Protein AF-A0A8T4KF24-F1 (afdb_monomer_lite)

Structure (mmCIF, N/CA/C/O backbone):
data_AF-A0A8T4KF24-F1
#
_entry.id   AF-A0A8T4KF24-F1
#
loop_
_atom_site.group_PDB
_atom_site.id
_atom_site.type_symbol
_atom_site.label_atom_id
_atom_site.label_alt_id
_atom_site.label_comp_id
_atom_site.label_asym_id
_atom_site.label_entity_id
_atom_site.label_seq_id
_atom_site.pdbx_PDB_ins_code
_atom_site.Cartn_x
_atom_site.Cartn_y
_atom_site.Cartn_z
_atom_site.occupancy
_atom_site.B_iso_or_equiv
_atom_site.auth_seq_id
_atom_site.auth_comp_id
_atom_site.auth_asym_id
_atom_site.auth_atom_id
_atom_site.pdbx_PDB_model_num
ATOM 1 N N . MET A 1 1 ? 2.886 -6.036 -38.762 1.00 48.06 1 MET A N 1
ATOM 2 C CA . MET A 1 1 ? 3.552 -4.926 -38.047 1.00 48.06 1 MET A CA 1
ATOM 3 C C . MET A 1 1 ? 2.599 -4.141 -37.136 1.00 48.06 1 MET A C 1
ATOM 5 O O . MET A 1 1 ? 3.061 -3.683 -36.113 1.00 48.06 1 MET A O 1
ATOM 9 N N . GLN A 1 2 ? 1.283 -4.073 -37.404 1.00 49.59 2 GLN A N 1
ATOM 10 C CA . GLN A 1 2 ? 0.300 -3.384 -36.534 1.00 49.59 2 GLN A CA 1
ATOM 11 C C . GLN A 1 2 ? -0.072 -4.087 -35.208 1.00 49.59 2 GLN A C 1
ATOM 13 O O . GLN A 1 2 ? -0.572 -3.429 -34.306 1.00 49.59 2 GLN A O 1
ATOM 18 N N . ILE A 1 3 ? 0.140 -5.402 -35.068 1.00 50.56 3 ILE A N 1
ATOM 19 C CA . ILE A 1 3 ? -0.273 -6.156 -33.861 1.00 50.56 3 ILE A CA 1
ATOM 20 C C . ILE A 1 3 ? 0.623 -5.822 -32.654 1.00 50.56 3 ILE A C 1
ATOM 22 O O . ILE A 1 3 ? 0.119 -5.645 -31.552 1.00 50.56 3 ILE A O 1
ATOM 26 N N . PHE A 1 4 ? 1.929 -5.644 -32.884 1.00 52.31 4 PHE A N 1
ATOM 27 C CA . PHE A 1 4 ? 2.910 -5.317 -31.838 1.00 52.31 4 PHE A CA 1
ATOM 28 C C . PHE A 1 4 ? 2.695 -3.917 -31.234 1.00 52.31 4 PHE A C 1
ATOM 30 O O . PHE A 1 4 ? 2.861 -3.730 -30.033 1.00 52.31 4 PHE A O 1
ATOM 37 N N . ASP A 1 5 ? 2.264 -2.944 -32.045 1.00 61.03 5 ASP A N 1
ATOM 38 C CA . ASP A 1 5 ? 1.922 -1.600 -31.554 1.00 61.03 5 ASP A CA 1
ATOM 39 C C . ASP A 1 5 ? 0.641 -1.601 -30.711 1.00 61.03 5 ASP A C 1
ATOM 41 O O . ASP A 1 5 ? 0.496 -0.796 -29.792 1.00 61.03 5 ASP A O 1
ATOM 45 N N . LEU A 1 6 ? -0.302 -2.501 -31.002 1.00 61.22 6 LEU A N 1
ATOM 46 C CA . LEU A 1 6 ? -1.559 -2.597 -30.262 1.00 61.22 6 LEU A CA 1
ATOM 47 C C . LEU A 1 6 ? -1.348 -3.244 -28.888 1.00 61.22 6 LEU A C 1
ATOM 49 O O . LEU A 1 6 ? -1.909 -2.775 -27.902 1.00 61.22 6 LEU A O 1
ATOM 53 N N . GLU A 1 7 ? -0.494 -4.266 -28.823 1.00 63.69 7 GLU A N 1
ATOM 54 C CA . GLU A 1 7 ? -0.103 -4.945 -27.586 1.00 63.69 7 GLU A CA 1
ATOM 55 C C . GLU A 1 7 ? 0.684 -4.007 -26.655 1.00 63.69 7 GLU A C 1
ATOM 57 O O . GLU A 1 7 ? 0.288 -3.814 -25.506 1.00 63.69 7 GLU A O 1
ATOM 62 N N . ASN A 1 8 ? 1.695 -3.298 -27.167 1.00 66.00 8 ASN A N 1
ATOM 63 C CA . ASN A 1 8 ? 2.454 -2.322 -26.374 1.00 66.00 8 ASN A CA 1
ATOM 64 C C . ASN A 1 8 ? 1.593 -1.156 -25.861 1.00 66.00 8 ASN A C 1
ATOM 66 O O . ASN A 1 8 ? 1.731 -0.738 -24.706 1.00 66.00 8 ASN A O 1
ATOM 70 N N . ASN A 1 9 ? 0.685 -0.635 -26.694 1.00 70.94 9 ASN A N 1
ATOM 71 C CA . ASN A 1 9 ? -0.235 0.426 -26.278 1.00 70.94 9 ASN A CA 1
ATOM 72 C C . ASN A 1 9 ? -1.238 -0.072 -25.231 1.00 70.94 9 ASN A C 1
ATOM 74 O O . ASN A 1 9 ? -1.528 0.642 -24.272 1.00 70.94 9 ASN A O 1
ATOM 78 N N . PHE A 1 10 ? -1.737 -1.301 -25.368 1.00 69.12 10 PHE A N 1
ATOM 79 C CA . PHE A 1 10 ? -2.628 -1.921 -24.390 1.00 69.12 10 PHE A CA 1
ATOM 80 C C . PHE A 1 10 ? -1.947 -2.094 -23.026 1.00 69.12 10 PHE A C 1
ATOM 82 O O . PHE A 1 10 ? -2.530 -1.735 -22.002 1.00 69.12 10 PHE A O 1
ATOM 89 N N . ILE A 1 11 ? -0.688 -2.541 -23.013 1.00 65.81 11 ILE A N 1
ATOM 90 C CA . ILE A 1 11 ? 0.129 -2.673 -21.798 1.00 65.81 11 ILE A CA 1
ATOM 91 C C . ILE A 1 11 ? 0.306 -1.318 -21.103 1.00 65.81 11 ILE A C 1
ATOM 93 O O . ILE A 1 11 ? 0.099 -1.212 -19.891 1.00 65.81 11 ILE A O 1
ATOM 97 N N . HIS A 1 12 ? 0.621 -0.263 -21.858 1.00 69.00 12 HIS A N 1
ATOM 98 C CA . HIS A 1 12 ? 0.765 1.086 -21.308 1.00 69.00 12 HIS A CA 1
ATOM 99 C C . HIS A 1 12 ? -0.551 1.623 -20.734 1.00 69.00 12 HIS A C 1
ATOM 101 O O . HIS A 1 12 ? -0.554 2.188 -19.640 1.00 69.00 12 HIS A O 1
ATOM 107 N N . ILE A 1 13 ? -1.667 1.414 -21.438 1.00 72.25 13 ILE A N 1
ATOM 108 C CA . ILE A 1 13 ? -2.999 1.850 -21.001 1.00 72.25 13 ILE A CA 1
ATOM 109 C C . ILE A 1 13 ? -3.415 1.122 -19.721 1.00 72.25 13 ILE A C 1
ATOM 111 O O . ILE A 1 13 ? -3.858 1.771 -18.775 1.00 72.25 13 ILE A O 1
ATOM 115 N N . ILE A 1 14 ? -3.240 -0.200 -19.657 1.00 68.69 14 ILE A N 1
ATOM 116 C CA . ILE A 1 14 ? -3.569 -0.985 -18.462 1.00 68.69 14 ILE A CA 1
ATOM 117 C C . ILE A 1 14 ? -2.686 -0.575 -17.291 1.00 68.69 14 ILE A C 1
ATOM 119 O O . ILE A 1 14 ? -3.197 -0.319 -16.204 1.00 68.69 14 ILE A O 1
ATOM 123 N N . THR A 1 15 ? -1.379 -0.448 -17.508 1.00 69.38 15 THR A N 1
ATOM 124 C CA . THR A 1 15 ? -0.451 -0.027 -16.454 1.00 69.38 15 THR A CA 1
ATOM 125 C C . THR A 1 15 ? -0.811 1.367 -15.930 1.00 69.38 15 THR A C 1
ATOM 127 O O . THR A 1 15 ? -0.804 1.588 -14.722 1.00 69.38 15 THR A O 1
ATOM 130 N N . ALA A 1 16 ? -1.190 2.299 -16.811 1.00 71.25 16 ALA A N 1
ATOM 131 C CA . ALA A 1 16 ? -1.647 3.632 -16.424 1.00 71.25 16 ALA A CA 1
ATOM 132 C C . ALA A 1 16 ? -2.974 3.598 -15.645 1.00 71.25 16 ALA A C 1
ATOM 134 O O . ALA A 1 16 ? -3.085 4.241 -14.605 1.00 71.25 16 ALA A O 1
ATOM 135 N N . LEU A 1 17 ? -3.957 2.815 -16.098 1.00 72.25 17 LEU A N 1
ATOM 136 C CA . LEU A 1 17 ? -5.225 2.606 -15.387 1.00 72.25 17 LEU A CA 1
ATOM 137 C C . LEU A 1 17 ? -5.004 2.059 -13.975 1.00 72.25 17 LEU A C 1
ATOM 139 O O . LEU A 1 17 ? -5.635 2.514 -13.024 1.00 72.25 17 LEU A O 1
ATOM 143 N N . PHE A 1 18 ? -4.081 1.113 -13.830 1.00 70.69 18 PHE A N 1
ATOM 144 C CA . PHE A 1 18 ? -3.754 0.512 -12.544 1.00 70.69 18 PHE A CA 1
ATOM 145 C C . PHE A 1 18 ? -3.002 1.445 -11.606 1.00 70.69 18 PHE A C 1
ATOM 147 O O . PHE A 1 18 ? -3.256 1.418 -10.404 1.00 70.69 18 PHE A O 1
ATOM 154 N N . LEU A 1 19 ? -2.115 2.285 -12.142 1.00 70.38 19 LEU A N 1
ATOM 155 C CA . LEU A 1 19 ? -1.456 3.331 -11.363 1.00 70.38 19 LEU A CA 1
ATOM 156 C C . LEU A 1 19 ? -2.469 4.332 -10.793 1.00 70.38 19 LEU A C 1
ATOM 158 O O . LEU A 1 19 ? -2.281 4.814 -9.686 1.00 70.38 19 LEU A O 1
ATOM 162 N N . LEU A 1 20 ? -3.567 4.593 -11.506 1.00 76.12 20 LEU A N 1
ATOM 163 C CA . LEU A 1 20 ? -4.609 5.525 -11.066 1.00 76.12 20 LEU A CA 1
ATOM 164 C C . LEU A 1 20 ? -5.630 4.907 -10.102 1.00 76.12 20 LEU A C 1
ATOM 166 O O . LEU A 1 20 ? -6.367 5.634 -9.433 1.00 76.12 20 LEU A O 1
ATOM 170 N N . LEU A 1 21 ? -5.696 3.577 -10.017 1.00 80.69 21 LEU A N 1
ATOM 171 C CA . LEU A 1 21 ? -6.727 2.879 -9.253 1.00 80.69 21 LEU A CA 1
ATOM 172 C C . LEU A 1 21 ? -6.706 3.225 -7.749 1.00 80.69 21 LEU A C 1
ATOM 174 O O . LEU A 1 21 ? -7.782 3.479 -7.200 1.00 80.69 21 LEU A O 1
ATOM 178 N N . PRO A 1 22 ? -5.539 3.336 -7.078 1.00 80.94 22 PRO A N 1
ATOM 179 C CA . PRO A 1 22 ? -5.485 3.784 -5.690 1.00 80.94 22 PRO A CA 1
ATOM 180 C C . PRO A 1 22 ? -6.053 5.196 -5.475 1.00 80.94 22 PRO A C 1
ATOM 182 O O . PRO A 1 22 ? -6.814 5.392 -4.530 1.00 80.94 22 PRO A O 1
ATOM 185 N N . ILE A 1 23 ? -5.786 6.159 -6.371 1.00 81.94 23 ILE A N 1
ATOM 186 C CA . ILE A 1 23 ? -6.344 7.526 -6.278 1.00 81.94 23 ILE A CA 1
ATOM 187 C C . ILE A 1 23 ? -7.867 7.511 -6.412 1.00 81.94 23 ILE A C 1
ATOM 189 O O . ILE A 1 23 ? -8.575 8.186 -5.656 1.00 81.94 23 ILE A O 1
ATOM 193 N N . VAL A 1 24 ? -8.383 6.755 -7.385 1.00 84.62 24 VAL A N 1
ATOM 194 C CA . VAL A 1 24 ? -9.831 6.632 -7.597 1.00 84.62 24 VAL A CA 1
ATOM 195 C C . VAL A 1 24 ? -10.485 6.092 -6.327 1.00 84.62 24 VAL A C 1
ATOM 197 O O . VAL A 1 24 ? -11.464 6.663 -5.847 1.00 84.62 24 VAL A O 1
ATOM 200 N N . MET A 1 25 ? -9.896 5.061 -5.721 1.00 82.62 25 MET A N 1
ATOM 201 C CA . MET A 1 25 ? -10.395 4.496 -4.470 1.00 82.62 25 MET A CA 1
ATOM 202 C C . MET A 1 25 ? -10.279 5.460 -3.287 1.00 82.62 25 MET A C 1
ATOM 204 O O . MET A 1 25 ? -11.228 5.570 -2.516 1.00 82.62 25 MET A O 1
ATOM 208 N N . ALA A 1 26 ? -9.176 6.204 -3.166 1.00 85.00 26 ALA A N 1
ATOM 209 C CA . ALA A 1 26 ? -9.021 7.244 -2.148 1.00 85.00 26 ALA A CA 1
ATOM 210 C C . ALA A 1 26 ? -10.159 8.274 -2.226 1.00 85.00 26 ALA A C 1
ATOM 212 O O . ALA A 1 26 ? -10.777 8.619 -1.217 1.00 85.00 26 ALA A O 1
ATOM 213 N N . THR A 1 27 ? -10.468 8.713 -3.448 1.00 84.44 27 THR A N 1
ATOM 214 C CA . THR A 1 27 ? -11.532 9.684 -3.721 1.00 84.44 27 THR A CA 1
ATOM 215 C C . THR A 1 27 ? -12.900 9.117 -3.355 1.00 84.44 27 THR A C 1
ATOM 217 O O . THR A 1 27 ? -13.692 9.806 -2.716 1.00 84.44 27 THR A O 1
ATOM 220 N N . LEU A 1 28 ? -13.173 7.856 -3.706 1.00 85.44 28 LEU A N 1
ATOM 221 C CA . LEU A 1 28 ? -14.431 7.186 -3.367 1.00 85.44 28 LEU A CA 1
ATOM 222 C C . LEU A 1 28 ? -14.612 7.022 -1.853 1.00 85.44 28 LEU A C 1
ATOM 224 O O . LEU A 1 28 ? -15.695 7.301 -1.345 1.00 85.44 28 LEU A O 1
ATOM 228 N N . ILE A 1 29 ? -13.563 6.624 -1.126 1.00 82.81 29 ILE A N 1
ATOM 229 C CA . ILE A 1 29 ? -13.599 6.477 0.338 1.00 82.81 29 ILE A CA 1
ATOM 230 C C . ILE A 1 29 ? -13.917 7.815 1.000 1.00 82.81 29 ILE A C 1
ATOM 232 O O . ILE A 1 29 ? -14.811 7.886 1.844 1.00 82.81 29 ILE A O 1
ATOM 236 N N . TYR A 1 30 ? -13.215 8.873 0.589 1.00 82.62 30 TYR A N 1
ATOM 237 C CA . TYR A 1 30 ? -13.424 10.209 1.134 1.00 82.62 30 TYR A CA 1
ATOM 238 C C . TYR A 1 30 ? -14.816 10.763 0.801 1.00 82.62 30 TYR A C 1
ATOM 240 O O . TYR A 1 30 ? -15.477 11.324 1.672 1.00 82.62 30 TYR A O 1
ATOM 248 N N . ALA A 1 31 ? -15.281 10.580 -0.439 1.00 83.50 31 ALA A N 1
ATOM 249 C CA . ALA A 1 31 ? -16.600 11.035 -0.871 1.00 83.50 31 ALA A CA 1
ATOM 250 C C . ALA A 1 31 ? -17.741 10.296 -0.156 1.00 83.50 31 ALA A C 1
ATOM 252 O O . ALA A 1 31 ? -18.777 10.902 0.115 1.00 83.50 31 ALA A O 1
ATOM 253 N N . TRP A 1 32 ? -17.562 9.006 0.149 1.00 84.19 32 TRP A N 1
ATOM 254 C CA . TRP A 1 32 ? -18.570 8.213 0.850 1.00 84.19 32 TRP A CA 1
ATOM 255 C C . TRP A 1 32 ? -18.651 8.558 2.336 1.00 84.19 32 TRP A C 1
ATOM 257 O O . TRP A 1 32 ? -19.742 8.725 2.878 1.00 84.19 32 TRP A O 1
ATOM 267 N N . ASN A 1 33 ? -17.500 8.659 3.004 1.00 80.75 33 ASN A N 1
ATOM 268 C CA . ASN A 1 33 ? -17.446 9.060 4.399 1.00 80.75 33 ASN A CA 1
ATOM 269 C C . ASN A 1 33 ? -16.148 9.837 4.698 1.00 80.75 33 ASN A C 1
ATOM 271 O O . ASN A 1 33 ? -15.082 9.226 4.826 1.00 80.75 33 ASN A O 1
ATOM 275 N N . PRO A 1 34 ? -16.227 11.166 4.887 1.00 83.06 34 PRO A N 1
ATOM 276 C CA . PRO A 1 34 ? -15.069 11.998 5.207 1.00 83.06 34 PRO A CA 1
ATOM 277 C C . PRO A 1 34 ? -14.346 11.597 6.501 1.00 83.06 34 PRO A C 1
ATOM 279 O O . PRO A 1 34 ? -13.143 11.830 6.618 1.00 83.06 34 PRO A O 1
ATOM 282 N N . ASP A 1 35 ? -15.022 10.934 7.446 1.00 81.31 35 ASP A N 1
ATOM 283 C CA . ASP A 1 35 ? -14.405 10.448 8.690 1.00 81.31 35 ASP A CA 1
ATOM 284 C C . ASP A 1 35 ? -13.372 9.336 8.435 1.00 81.31 35 ASP A C 1
ATOM 286 O O . ASP A 1 35 ? -12.585 8.979 9.319 1.00 81.31 35 ASP A O 1
ATOM 290 N N . ASN A 1 36 ? -13.350 8.778 7.223 1.00 83.81 36 ASN A N 1
ATOM 291 C CA . ASN A 1 36 ? -12.416 7.754 6.762 1.00 83.81 36 ASN A CA 1
ATOM 292 C C . ASN A 1 36 ? -11.224 8.330 5.983 1.00 83.81 36 ASN A C 1
ATOM 294 O O . ASN A 1 36 ? -10.565 7.613 5.232 1.00 83.81 36 ASN A O 1
ATOM 298 N N . ILE A 1 37 ? -10.909 9.612 6.193 1.00 85.12 37 ILE A N 1
ATOM 299 C CA . ILE A 1 37 ? -9.806 10.304 5.516 1.00 85.12 37 ILE A CA 1
ATOM 300 C C . ILE A 1 37 ? -8.447 9.599 5.672 1.00 85.12 37 ILE A C 1
ATOM 302 O O . ILE A 1 37 ? -7.665 9.599 4.728 1.00 85.12 37 ILE A O 1
ATOM 306 N N . ALA A 1 38 ? -8.177 8.950 6.811 1.00 86.12 38 ALA A N 1
ATOM 307 C CA . ALA A 1 38 ? -6.950 8.170 7.015 1.00 86.12 38 ALA A CA 1
ATOM 308 C C . ALA A 1 38 ? -6.814 7.036 5.979 1.00 86.12 38 ALA A C 1
ATOM 310 O O . ALA A 1 38 ? -5.807 6.942 5.283 1.00 86.12 38 ALA A O 1
ATOM 311 N N . PHE A 1 39 ? -7.891 6.281 5.743 1.00 85.00 39 PHE A N 1
ATOM 312 C CA . PHE A 1 39 ? -7.922 5.212 4.741 1.00 85.00 39 PHE A CA 1
ATOM 313 C C . PHE A 1 39 ? -7.759 5.751 3.311 1.00 85.00 39 PHE A C 1
ATOM 315 O O . PHE A 1 39 ? -7.096 5.129 2.480 1.00 85.00 39 PHE A O 1
ATOM 322 N N . ALA A 1 40 ? -8.297 6.940 3.023 1.00 86.38 40 ALA A N 1
ATOM 323 C CA . ALA A 1 40 ? -8.054 7.615 1.749 1.00 86.38 40 ALA A CA 1
ATOM 324 C C . ALA A 1 40 ? -6.573 8.013 1.585 1.00 86.38 40 ALA A C 1
ATOM 326 O O . ALA A 1 40 ? -5.988 7.779 0.526 1.00 86.38 40 ALA A O 1
ATOM 327 N N . PHE A 1 41 ? -5.936 8.544 2.635 1.00 87.81 41 PHE A N 1
ATOM 328 C CA . PHE A 1 41 ? -4.497 8.831 2.632 1.00 87.81 41 PHE A CA 1
ATOM 329 C C . PHE A 1 41 ? -3.654 7.569 2.452 1.00 87.81 41 PHE A C 1
ATOM 331 O O . PHE A 1 41 ? -2.683 7.599 1.697 1.00 87.81 41 PHE A O 1
ATOM 338 N N . PHE A 1 42 ? -4.039 6.451 3.069 1.00 89.25 42 PHE A N 1
ATOM 339 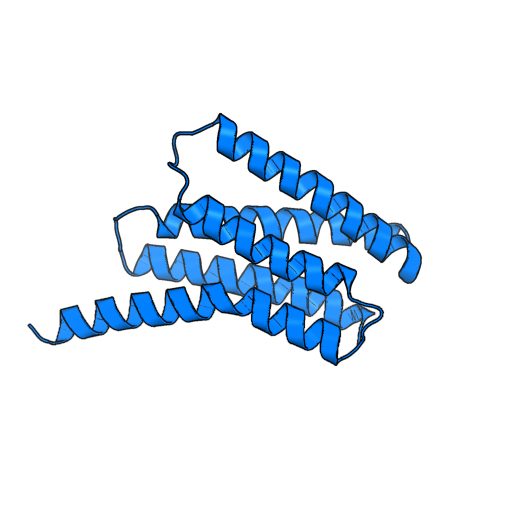C CA . PHE A 1 42 ? -3.369 5.174 2.848 1.00 89.25 42 PHE A CA 1
ATOM 340 C C . PHE A 1 42 ? -3.364 4.780 1.368 1.00 89.25 42 PHE A C 1
ATOM 342 O O . PHE A 1 42 ? -2.313 4.438 0.831 1.00 89.25 42 PHE A O 1
ATOM 349 N N . MET A 1 43 ? -4.501 4.899 0.676 1.00 88.50 43 MET A N 1
ATOM 350 C CA . MET A 1 43 ? -4.578 4.603 -0.759 1.00 88.50 43 MET A CA 1
ATOM 351 C C . MET A 1 43 ? -3.673 5.512 -1.600 1.00 88.50 43 MET A C 1
ATOM 353 O O . MET A 1 43 ? -3.045 5.045 -2.547 1.00 88.50 43 MET A O 1
ATOM 357 N N . ILE A 1 44 ? -3.536 6.785 -1.228 1.00 88.56 44 ILE A N 1
ATOM 358 C CA . ILE A 1 44 ? -2.576 7.697 -1.866 1.00 88.56 44 ILE A CA 1
ATOM 359 C C . ILE A 1 44 ? -1.136 7.222 -1.613 1.00 88.56 44 ILE A C 1
ATOM 361 O O . ILE A 1 44 ? -0.317 7.173 -2.530 1.00 88.56 44 ILE A O 1
ATOM 365 N N . PHE A 1 45 ? -0.810 6.812 -0.386 1.00 91.25 45 PHE A N 1
ATOM 366 C CA . PHE A 1 45 ? 0.511 6.273 -0.064 1.00 91.25 45 PHE A CA 1
ATOM 367 C C . PHE A 1 45 ? 0.839 4.993 -0.844 1.00 91.25 45 PHE A C 1
ATOM 369 O O . PHE A 1 45 ? 1.987 4.811 -1.256 1.00 91.25 45 PHE A O 1
ATOM 376 N N . LEU A 1 46 ? -0.148 4.139 -1.115 1.00 91.19 46 LEU A N 1
ATOM 377 C CA . LEU A 1 46 ? 0.038 2.961 -1.962 1.00 91.19 46 LEU A CA 1
ATOM 378 C C . LEU A 1 46 ? 0.470 3.319 -3.390 1.00 91.19 46 LEU A C 1
ATOM 380 O O . LEU A 1 46 ? 1.298 2.616 -3.966 1.00 91.19 46 LEU A O 1
ATOM 384 N N . GLU A 1 47 ? -0.033 4.416 -3.955 1.00 87.69 47 GLU A N 1
ATOM 385 C CA . GLU A 1 47 ? 0.417 4.888 -5.267 1.00 87.69 47 GLU A CA 1
ATOM 386 C C . GLU A 1 47 ? 1.902 5.268 -5.239 1.00 87.69 47 GLU A C 1
ATOM 388 O O . GLU A 1 47 ? 2.674 4.853 -6.108 1.00 87.69 47 GLU A O 1
ATOM 393 N N . PHE A 1 48 ? 2.337 5.976 -4.190 1.00 88.12 48 PHE A N 1
ATOM 394 C CA . PHE A 1 48 ? 3.753 6.275 -3.995 1.00 88.12 48 PHE A CA 1
ATOM 395 C C . PHE A 1 48 ? 4.597 5.002 -3.893 1.00 88.12 48 PHE A C 1
ATOM 397 O O . PHE A 1 48 ? 5.690 4.971 -4.457 1.00 88.12 48 PHE A O 1
ATOM 404 N N . ALA A 1 49 ? 4.104 3.938 -3.252 1.00 89.38 49 ALA A N 1
ATOM 405 C CA . ALA A 1 49 ? 4.807 2.657 -3.210 1.00 89.38 49 ALA A CA 1
ATOM 406 C C . ALA A 1 49 ? 5.032 2.088 -4.623 1.00 89.38 49 ALA A C 1
ATOM 408 O O . ALA A 1 49 ? 6.159 1.711 -4.957 1.00 89.38 49 ALA A O 1
ATOM 409 N N . VAL A 1 50 ? 4.010 2.101 -5.488 1.00 89.38 50 VAL A N 1
ATOM 410 C CA . VAL A 1 50 ? 4.149 1.646 -6.884 1.00 89.38 50 VAL A CA 1
ATOM 411 C C . VAL A 1 50 ? 5.130 2.528 -7.658 1.00 89.38 50 VAL A C 1
ATOM 413 O O . VAL A 1 50 ? 6.020 2.014 -8.339 1.00 89.38 50 VAL A O 1
ATOM 416 N N . ILE A 1 51 ? 5.003 3.854 -7.543 1.00 88.31 51 ILE A N 1
ATOM 417 C CA . ILE A 1 51 ? 5.871 4.818 -8.233 1.00 88.31 51 ILE A CA 1
ATOM 418 C C . ILE A 1 51 ? 7.330 4.621 -7.809 1.00 88.31 51 ILE A C 1
ATOM 420 O O . ILE A 1 51 ? 8.209 4.505 -8.665 1.00 88.31 51 ILE A O 1
ATOM 424 N N . ILE A 1 52 ? 7.598 4.536 -6.505 1.00 89.00 52 ILE A N 1
ATOM 425 C CA . ILE A 1 52 ? 8.950 4.309 -5.987 1.00 89.00 52 ILE A CA 1
ATOM 426 C C . ILE A 1 52 ? 9.485 2.976 -6.513 1.00 89.00 52 ILE A C 1
ATOM 428 O O . ILE A 1 52 ? 10.611 2.943 -7.007 1.00 89.00 52 ILE A O 1
ATOM 432 N N . GLY A 1 53 ? 8.684 1.905 -6.496 1.00 87.56 53 GLY A N 1
ATOM 433 C CA . GLY A 1 53 ? 9.061 0.618 -7.085 1.00 87.56 53 GLY A CA 1
ATOM 434 C C . GLY A 1 53 ? 9.443 0.743 -8.561 1.00 87.56 53 GLY A C 1
ATOM 435 O O . GLY A 1 53 ? 10.507 0.278 -8.959 1.00 87.56 53 GLY A O 1
ATOM 436 N N . LYS A 1 54 ? 8.646 1.463 -9.358 1.00 86.12 54 LYS A N 1
ATOM 437 C CA . LYS A 1 54 ? 8.890 1.675 -10.795 1.00 86.12 54 LYS A CA 1
ATOM 438 C C . LYS A 1 54 ? 10.231 2.348 -11.085 1.00 86.12 54 LYS A C 1
ATOM 440 O O . LYS A 1 54 ? 10.867 2.046 -12.095 1.00 86.12 54 LYS A O 1
ATOM 445 N N . PHE A 1 55 ? 10.673 3.257 -10.222 1.00 85.19 55 PHE A N 1
ATOM 446 C CA . PHE A 1 55 ? 11.938 3.977 -10.402 1.00 85.19 55 PHE A CA 1
ATOM 447 C C . PHE A 1 55 ? 13.115 3.365 -9.632 1.00 85.19 55 PHE A C 1
ATOM 449 O O . PHE A 1 55 ? 14.254 3.811 -9.794 1.00 85.19 55 PHE A O 1
ATOM 456 N N . THR A 1 56 ? 12.874 2.334 -8.823 1.00 86.75 56 THR A N 1
ATOM 457 C CA . THR A 1 56 ? 13.909 1.691 -8.014 1.00 86.75 56 THR A CA 1
ATOM 458 C C . THR A 1 56 ? 14.537 0.523 -8.758 1.00 86.75 56 THR A C 1
ATOM 460 O O . THR A 1 56 ? 13.859 -0.327 -9.327 1.00 86.75 56 THR A O 1
ATOM 463 N N . ARG A 1 57 ? 15.869 0.443 -8.723 1.00 82.44 57 ARG A N 1
ATOM 464 C CA . ARG A 1 57 ? 16.586 -0.733 -9.225 1.00 82.44 57 ARG A CA 1
ATOM 465 C C . ARG A 1 57 ? 16.495 -1.880 -8.222 1.00 82.44 57 ARG A C 1
ATOM 467 O O . ARG A 1 57 ? 16.673 -1.674 -7.022 1.00 82.44 57 ARG A O 1
ATOM 474 N N . ILE A 1 58 ? 16.293 -3.097 -8.725 1.00 80.62 58 ILE A N 1
ATOM 475 C CA . ILE A 1 58 ? 16.143 -4.321 -7.916 1.00 80.62 58 ILE A CA 1
ATOM 476 C C . ILE A 1 58 ? 17.335 -4.574 -6.976 1.00 80.62 58 ILE A C 1
ATOM 478 O O . ILE A 1 58 ? 17.158 -5.143 -5.905 1.00 80.62 58 ILE A O 1
ATOM 482 N N . ASP A 1 59 ? 18.535 -4.115 -7.310 1.00 85.81 59 ASP A N 1
ATOM 483 C CA . ASP A 1 59 ? 19.746 -4.309 -6.509 1.00 85.81 59 ASP A CA 1
ATOM 484 C C . ASP A 1 59 ? 19.933 -3.280 -5.374 1.00 85.81 59 ASP A C 1
ATOM 486 O O . ASP A 1 59 ? 20.786 -3.473 -4.501 1.00 85.81 59 ASP A O 1
ATOM 490 N N . ASN A 1 60 ? 19.128 -2.212 -5.321 1.00 88.56 60 ASN A N 1
ATOM 491 C CA . ASN A 1 60 ? 19.291 -1.144 -4.335 1.00 88.56 60 ASN A CA 1
ATOM 492 C C . ASN A 1 60 ? 18.701 -1.502 -2.956 1.00 88.56 60 ASN A C 1
ATOM 494 O O . ASN A 1 60 ? 17.617 -1.060 -2.572 1.00 88.56 60 ASN A O 1
ATOM 498 N N . LYS A 1 61 ? 19.466 -2.274 -2.174 1.00 91.38 61 LYS A N 1
ATOM 499 C CA . LYS A 1 61 ? 19.100 -2.738 -0.820 1.00 91.38 61 LYS A CA 1
ATOM 500 C C . LYS A 1 61 ? 18.654 -1.621 0.127 1.00 91.38 61 LYS A C 1
ATOM 502 O O . LYS A 1 61 ? 17.748 -1.839 0.924 1.00 91.38 61 LYS A O 1
ATOM 507 N N . HIS A 1 62 ? 19.269 -0.440 0.050 1.00 91.19 62 HIS A N 1
ATOM 508 C CA . HIS A 1 62 ? 18.937 0.668 0.946 1.00 91.19 62 HIS A CA 1
ATOM 509 C C . HIS A 1 62 ? 17.523 1.195 0.706 1.00 91.19 62 HIS A C 1
ATOM 511 O O . HIS A 1 62 ? 16.793 1.426 1.667 1.00 91.19 62 HIS A O 1
ATOM 517 N N . VAL A 1 63 ? 17.117 1.329 -0.560 1.00 91.88 63 VAL A N 1
ATOM 518 C CA . VAL A 1 63 ? 15.761 1.779 -0.903 1.00 91.88 63 VAL A CA 1
ATOM 519 C C . VAL A 1 63 ? 14.730 0.726 -0.510 1.00 91.88 63 VAL A C 1
ATOM 521 O O . VAL A 1 63 ? 13.726 1.080 0.096 1.00 91.88 63 VAL A O 1
ATOM 524 N N . HIS A 1 64 ? 15.007 -0.563 -0.736 1.00 91.6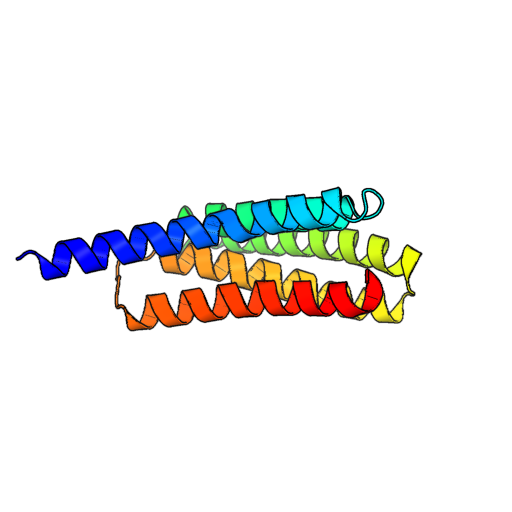9 64 HIS A N 1
ATOM 525 C CA . HIS A 1 64 ? 14.109 -1.647 -0.307 1.00 91.69 64 HIS A CA 1
ATOM 526 C C . HIS A 1 64 ? 13.846 -1.629 1.200 1.00 91.69 64 HIS A C 1
ATOM 528 O O . HIS A 1 64 ? 12.700 -1.740 1.629 1.00 91.69 64 HIS A O 1
ATOM 534 N N . ILE A 1 65 ? 14.899 -1.452 2.003 1.00 94.06 65 ILE A N 1
ATOM 535 C CA . ILE A 1 65 ? 14.777 -1.362 3.463 1.00 94.06 65 ILE A CA 1
ATOM 536 C C . ILE A 1 65 ? 13.988 -0.112 3.856 1.00 94.06 65 ILE A C 1
ATOM 538 O O . ILE A 1 65 ? 13.081 -0.203 4.681 1.00 94.06 65 ILE A O 1
ATOM 542 N N . LEU A 1 66 ? 14.305 1.040 3.258 1.00 94.50 66 LEU A N 1
ATOM 543 C CA . LEU A 1 66 ? 13.608 2.292 3.540 1.00 94.50 66 LEU A CA 1
ATOM 544 C C . LEU A 1 66 ? 12.109 2.164 3.243 1.00 94.50 66 LEU A C 1
ATOM 546 O O . LEU A 1 66 ? 11.292 2.478 4.099 1.00 94.50 66 LEU A O 1
ATOM 550 N N . VAL A 1 67 ? 11.747 1.641 2.070 1.00 93.94 67 VAL A N 1
ATOM 551 C CA . VAL A 1 67 ? 10.351 1.461 1.658 1.00 93.94 67 VAL A CA 1
ATOM 552 C C . VAL A 1 67 ? 9.625 0.472 2.566 1.00 93.94 67 VAL A C 1
ATOM 554 O O . VAL A 1 67 ? 8.481 0.722 2.941 1.00 93.94 67 VAL A O 1
ATOM 557 N N . ALA A 1 68 ? 10.271 -0.626 2.963 1.00 93.56 68 ALA A N 1
ATOM 558 C CA .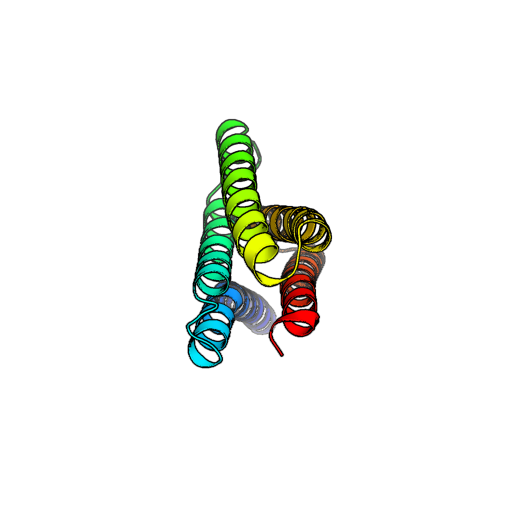 ALA A 1 68 ? 9.682 -1.577 3.901 1.00 93.56 68 ALA A CA 1
ATOM 559 C C . ALA A 1 68 ? 9.416 -0.940 5.277 1.00 93.56 68 ALA A C 1
ATOM 561 O O . ALA A 1 68 ? 8.352 -1.167 5.856 1.00 93.56 68 ALA A O 1
ATOM 562 N N . LEU A 1 69 ? 10.347 -0.117 5.774 1.00 96.81 69 LEU A N 1
ATOM 563 C CA . LEU A 1 69 ? 10.185 0.629 7.025 1.00 96.81 69 LEU A CA 1
ATOM 564 C C . LEU A 1 69 ? 9.084 1.687 6.918 1.00 96.81 69 LEU A C 1
ATOM 566 O O . LEU A 1 69 ? 8.245 1.777 7.810 1.00 96.81 69 LEU A O 1
ATOM 570 N N . THR A 1 70 ? 9.047 2.459 5.830 1.00 94.94 70 THR A N 1
ATOM 571 C CA . THR A 1 70 ? 7.978 3.433 5.575 1.00 94.94 70 THR A CA 1
ATOM 572 C C . THR A 1 70 ? 6.614 2.748 5.575 1.00 94.94 70 THR A C 1
ATOM 574 O O . THR A 1 70 ? 5.717 3.190 6.290 1.00 94.94 70 THR A O 1
ATOM 577 N N . GLY A 1 71 ? 6.486 1.623 4.866 1.00 95.44 71 GLY A N 1
ATOM 578 C CA . GLY A 1 71 ? 5.272 0.810 4.871 1.00 95.44 71 GLY A CA 1
ATOM 579 C C . GLY A 1 71 ? 4.886 0.318 6.256 1.00 95.44 71 GLY A C 1
ATOM 580 O O . GLY A 1 71 ? 3.720 0.410 6.630 1.00 95.44 71 GLY A O 1
ATOM 581 N N . PHE A 1 72 ? 5.867 -0.129 7.044 1.00 97.50 72 PHE A N 1
ATOM 582 C CA . PHE A 1 72 ? 5.637 -0.582 8.412 1.00 97.50 72 PHE A CA 1
ATOM 583 C C . PHE A 1 72 ? 5.040 0.530 9.277 1.00 97.50 72 PHE A C 1
ATOM 585 O O . PHE A 1 72 ? 4.011 0.320 9.917 1.00 97.50 72 PHE A O 1
ATOM 592 N N . PHE A 1 73 ? 5.633 1.727 9.266 1.00 96.88 73 PHE A N 1
ATOM 593 C CA . PHE A 1 73 ? 5.128 2.849 10.061 1.00 96.88 73 PHE A CA 1
ATOM 594 C C . PHE A 1 73 ? 3.739 3.306 9.612 1.00 96.88 73 PHE A C 1
ATOM 596 O O . PHE A 1 73 ? 2.879 3.528 10.462 1.00 96.88 73 PHE A O 1
ATOM 603 N N . ILE A 1 74 ? 3.498 3.392 8.300 1.00 95.06 74 ILE A N 1
ATOM 604 C CA . ILE A 1 74 ? 2.176 3.727 7.758 1.00 95.06 74 ILE A CA 1
ATOM 605 C C . ILE A 1 74 ? 1.146 2.680 8.205 1.00 95.06 74 ILE A C 1
ATOM 607 O O . ILE A 1 74 ? 0.098 3.036 8.737 1.00 95.06 74 ILE A O 1
ATOM 611 N N . SER A 1 75 ? 1.472 1.392 8.080 1.00 96.31 75 SER A N 1
ATOM 612 C CA . SER A 1 75 ? 0.584 0.293 8.476 1.00 96.31 75 SER A CA 1
ATOM 613 C C . SER A 1 75 ? 0.272 0.307 9.971 1.00 96.31 75 SER A C 1
ATOM 615 O O . SER A 1 75 ? -0.860 0.029 10.357 1.00 96.31 75 SER A O 1
ATOM 617 N N . VAL A 1 76 ? 1.242 0.658 10.825 1.00 96.81 76 VAL A N 1
ATOM 618 C CA . VAL A 1 76 ? 1.015 0.837 12.270 1.00 96.81 76 VAL A CA 1
ATOM 619 C C . VAL A 1 76 ? 0.055 1.999 12.534 1.00 96.81 76 VAL A C 1
ATOM 621 O O . VAL A 1 76 ? -0.881 1.839 13.315 1.00 96.81 76 VAL A O 1
ATOM 624 N N . ILE A 1 77 ? 0.254 3.152 11.888 1.00 94.88 77 ILE A N 1
ATOM 625 C CA . ILE A 1 77 ? -0.609 4.331 12.063 1.00 94.88 77 ILE A CA 1
ATOM 626 C C . ILE A 1 77 ? -2.050 4.011 11.648 1.00 94.88 77 ILE A C 1
ATOM 628 O O . ILE A 1 77 ? -2.989 4.292 12.400 1.00 94.88 77 ILE A O 1
ATOM 632 N N . GLU A 1 78 ? -2.230 3.370 10.494 1.00 92.94 78 GLU A N 1
ATOM 633 C CA . GLU A 1 78 ? -3.549 2.962 10.008 1.00 92.94 78 GLU A CA 1
ATOM 634 C C . GLU A 1 78 ? -4.190 1.907 10.913 1.00 92.94 78 GLU A C 1
ATOM 636 O O . GLU A 1 78 ? -5.379 1.985 11.217 1.00 92.94 78 GLU A O 1
ATOM 641 N N . ALA A 1 79 ? -3.414 0.949 11.420 1.00 93.44 79 ALA A N 1
ATOM 642 C CA . ALA A 1 79 ? -3.907 -0.068 12.341 1.00 93.44 79 ALA A CA 1
ATOM 643 C C . ALA A 1 79 ? -4.363 0.512 13.684 1.00 93.44 79 ALA A C 1
ATOM 645 O O . ALA A 1 79 ? -5.403 0.109 14.211 1.00 93.44 79 ALA A O 1
ATOM 646 N N . VAL A 1 80 ? -3.630 1.484 14.231 1.00 94.38 80 VAL A N 1
ATOM 647 C CA . VAL A 1 80 ? -4.027 2.210 15.448 1.00 94.38 80 VAL A CA 1
ATOM 648 C C . VAL A 1 80 ? -5.301 3.019 15.196 1.00 94.38 80 VAL A C 1
ATOM 650 O O . VAL A 1 80 ? -6.234 2.962 15.999 1.00 94.38 80 VAL A O 1
ATOM 653 N N . THR A 1 81 ? -5.377 3.708 14.056 1.00 91.25 81 THR A N 1
ATOM 654 C CA . THR A 1 81 ? -6.563 4.477 13.646 1.00 91.25 81 THR A CA 1
ATOM 655 C C . THR A 1 81 ? -7.779 3.575 13.434 1.00 91.25 81 THR A C 1
ATOM 657 O O . THR A 1 81 ? -8.898 3.928 13.790 1.00 91.25 81 THR A O 1
ATOM 660 N N . PHE A 1 82 ? -7.574 2.372 12.908 1.00 91.00 82 PHE A N 1
ATOM 661 C CA . PHE A 1 82 ? -8.622 1.371 12.769 1.00 91.00 82 PHE A CA 1
ATOM 662 C C . PHE A 1 82 ? -9.050 0.802 14.132 1.00 91.00 82 PHE A C 1
ATOM 664 O O . PHE A 1 82 ? -10.240 0.636 14.409 1.00 91.00 82 PHE A O 1
ATOM 671 N N . SER A 1 83 ? -8.080 0.541 15.014 1.00 92.56 83 SER A N 1
ATOM 672 C CA . SER A 1 83 ? -8.320 0.001 16.358 1.00 92.56 83 SER A CA 1
ATOM 673 C C . SER A 1 83 ? -9.195 0.911 17.205 1.00 92.56 83 SER A C 1
ATOM 675 O O . SER A 1 83 ? -10.018 0.414 17.972 1.00 92.56 83 SER A O 1
ATOM 677 N N . SER A 1 84 ? -9.020 2.228 17.070 1.00 89.62 84 SER A N 1
ATOM 678 C CA . SER A 1 84 ? -9.798 3.216 17.819 1.00 89.62 84 SER A CA 1
ATOM 679 C C . SER A 1 84 ? -11.275 3.243 17.412 1.00 89.62 84 SER A C 1
ATOM 681 O O . SER A 1 84 ? -12.106 3.667 18.212 1.00 89.62 84 SER A O 1
ATOM 683 N N . LYS A 1 85 ? -11.607 2.755 16.207 1.00 88.38 85 LYS A N 1
ATOM 684 C CA . LYS A 1 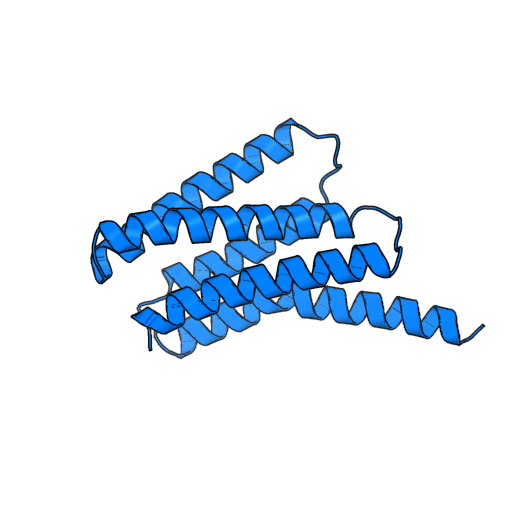85 ? -12.979 2.691 15.687 1.00 88.38 85 LYS A CA 1
ATOM 685 C C . LYS A 1 85 ? -13.663 1.342 15.918 1.00 88.38 85 LYS A C 1
ATOM 687 O O . LYS A 1 85 ? -14.855 1.324 16.201 1.00 88.38 85 LYS A O 1
ATOM 692 N N . TYR A 1 86 ? -12.939 0.225 15.794 1.00 87.62 86 TYR A N 1
ATOM 693 C CA . TYR A 1 86 ? -13.570 -1.102 15.721 1.00 87.62 86 TYR A CA 1
ATOM 694 C C . TYR A 1 86 ? -13.171 -2.062 16.847 1.00 87.62 86 TYR A C 1
ATOM 696 O O . TYR A 1 86 ? -14.053 -2.747 17.360 1.00 87.62 86 TYR A O 1
ATOM 704 N N . ASN A 1 87 ? -11.878 -2.129 17.207 1.00 90.88 87 ASN A N 1
ATOM 705 C CA . ASN A 1 87 ? -11.252 -2.756 18.394 1.00 90.88 87 ASN A CA 1
ATOM 706 C C . ASN A 1 87 ? -9.784 -3.143 18.091 1.00 90.88 87 ASN A C 1
ATOM 708 O O . ASN A 1 87 ? -9.357 -3.184 16.936 1.00 90.88 87 ASN A O 1
ATOM 712 N N . LEU A 1 88 ? -9.018 -3.499 19.131 1.00 92.25 88 LEU A N 1
ATOM 713 C CA . LEU A 1 88 ? -7.606 -3.887 19.009 1.00 92.25 88 LEU A CA 1
ATOM 714 C C . LEU A 1 88 ? -7.375 -5.145 18.153 1.00 92.25 88 LEU A C 1
ATOM 716 O O . LEU A 1 88 ? -6.401 -5.199 17.408 1.00 92.25 88 LEU A O 1
ATOM 720 N N . GLN A 1 89 ? -8.243 -6.158 18.251 1.00 93.44 89 GLN A N 1
ATOM 721 C CA . GLN A 1 89 ? -8.078 -7.413 17.503 1.00 93.44 89 GLN A CA 1
ATOM 722 C C . GLN A 1 89 ? -8.144 -7.153 15.994 1.00 93.44 89 GLN A C 1
ATOM 724 O O . GLN A 1 89 ? -7.263 -7.582 15.249 1.00 93.44 89 GLN A O 1
ATOM 729 N N . ASN A 1 90 ? -9.128 -6.366 15.560 1.00 89.12 90 ASN A N 1
ATOM 730 C CA . ASN A 1 90 ? -9.279 -5.975 14.166 1.00 89.12 90 ASN A CA 1
ATOM 731 C C . ASN A 1 90 ? -8.159 -5.033 13.710 1.00 89.12 90 ASN A C 1
ATOM 733 O O . ASN A 1 90 ? -7.753 -5.086 12.554 1.00 89.12 90 ASN A O 1
ATOM 737 N N . GLY A 1 91 ? -7.619 -4.215 14.615 1.00 92.19 91 GLY A N 1
ATOM 738 C CA . GLY A 1 91 ? -6.419 -3.421 14.370 1.00 92.19 91 GLY A CA 1
ATOM 739 C C . GLY A 1 91 ? -5.168 -4.243 14.080 1.00 92.19 91 GLY A C 1
ATOM 740 O O . GLY A 1 91 ? -4.420 -3.949 13.155 1.00 92.19 91 GLY A O 1
ATOM 741 N N . ILE A 1 92 ? -4.942 -5.312 14.841 1.00 94.00 92 ILE A N 1
ATOM 742 C CA . ILE A 1 92 ? -3.809 -6.214 14.601 1.00 94.00 92 ILE A CA 1
ATOM 743 C C . ILE A 1 92 ? -3.957 -6.896 13.237 1.00 94.00 92 ILE A C 1
ATOM 745 O O . ILE A 1 92 ? -2.992 -6.982 12.483 1.00 94.00 92 ILE A O 1
ATOM 749 N N . VAL A 1 93 ? -5.165 -7.348 12.891 1.00 93.38 93 VAL A N 1
ATOM 750 C CA . VAL A 1 93 ? -5.436 -7.942 11.572 1.00 93.38 93 VAL A CA 1
ATOM 751 C C . VAL A 1 93 ? -5.235 -6.914 10.455 1.00 93.38 93 VAL A C 1
ATOM 753 O O . VAL A 1 93 ? -4.586 -7.225 9.455 1.00 93.38 93 VAL A O 1
ATOM 756 N N . SER A 1 94 ? -5.727 -5.684 10.634 1.00 92.88 94 SER A N 1
ATOM 757 C CA . SER A 1 94 ? -5.595 -4.626 9.631 1.00 92.88 94 SER A CA 1
ATOM 758 C C . SER A 1 94 ? -4.140 -4.247 9.381 1.00 92.88 94 SER A C 1
ATOM 760 O O . SER A 1 94 ? -3.762 -4.091 8.224 1.00 92.88 94 SER A O 1
ATOM 762 N N . PHE A 1 95 ? -3.295 -4.220 10.420 1.00 95.44 95 PHE A N 1
ATOM 763 C CA . PHE A 1 95 ? -1.851 -4.019 10.275 1.00 95.44 95 PHE A CA 1
ATOM 764 C C . PHE A 1 95 ? -1.235 -4.985 9.254 1.00 95.44 95 PHE A C 1
ATOM 766 O O . PHE A 1 95 ? -0.517 -4.552 8.351 1.00 95.44 95 PHE A O 1
ATOM 773 N N . PHE A 1 96 ? -1.526 -6.285 9.365 1.00 96.00 96 PHE A N 1
ATOM 774 C CA . PHE A 1 96 ? -0.968 -7.281 8.447 1.00 96.00 96 PHE A CA 1
ATOM 775 C C . PHE A 1 96 ? -1.473 -7.095 7.017 1.00 96.00 96 PHE A C 1
ATOM 777 O O . PHE A 1 96 ? -0.700 -7.265 6.074 1.00 96.00 96 PHE A O 1
ATOM 784 N N . ILE A 1 97 ? -2.739 -6.709 6.854 1.00 94.94 97 ILE A N 1
ATOM 785 C CA . ILE A 1 97 ? -3.326 -6.426 5.541 1.00 94.94 97 ILE A CA 1
ATOM 786 C C . ILE A 1 97 ? -2.656 -5.196 4.923 1.00 94.94 97 ILE A C 1
ATOM 788 O O . ILE A 1 97 ? -2.166 -5.281 3.799 1.00 94.94 97 ILE A O 1
ATOM 792 N N . TYR A 1 98 ? -2.559 -4.085 5.657 1.00 94.81 98 TYR A N 1
ATOM 793 C CA . TYR A 1 98 ? -1.911 -2.858 5.186 1.00 94.81 98 TYR A CA 1
ATOM 794 C C . TYR A 1 98 ? -0.452 -3.100 4.799 1.00 94.81 98 TYR A C 1
ATOM 796 O O . TYR A 1 98 ? -0.035 -2.721 3.702 1.00 94.81 98 TYR A O 1
ATOM 804 N N . GLN A 1 99 ? 0.293 -3.822 5.639 1.00 95.88 99 GLN A N 1
ATOM 805 C CA . GLN A 1 99 ? 1.695 -4.120 5.373 1.00 95.88 99 GLN A CA 1
ATOM 806 C C . GLN A 1 99 ? 1.865 -5.008 4.139 1.00 95.88 99 GLN A C 1
ATOM 808 O O . GLN A 1 99 ? 2.764 -4.784 3.325 1.00 95.88 99 GLN A O 1
ATOM 813 N N . TRP A 1 100 ? 1.006 -6.015 3.982 1.00 95.75 100 TRP A N 1
ATOM 814 C CA . TRP A 1 100 ? 1.049 -6.902 2.827 1.00 95.75 100 TRP A CA 1
ATOM 815 C C . TRP A 1 100 ? 0.705 -6.164 1.527 1.00 95.75 100 TRP A C 1
ATOM 817 O O . TRP A 1 100 ? 1.424 -6.314 0.537 1.00 95.75 100 TRP A O 1
ATOM 827 N N . VAL A 1 101 ? -0.337 -5.326 1.532 1.00 95.50 101 VAL A N 1
ATOM 828 C CA . VAL A 1 101 ? -0.745 -4.531 0.362 1.00 95.50 101 VAL A CA 1
ATOM 829 C C . VAL A 1 101 ? 0.345 -3.538 -0.036 1.00 95.50 101 VAL A C 1
ATOM 831 O O . VAL A 1 101 ? 0.679 -3.446 -1.217 1.00 95.50 101 VAL A O 1
ATOM 834 N N . TRP A 1 102 ? 0.958 -2.856 0.936 1.00 95.31 102 TRP A N 1
ATOM 835 C CA . TRP A 1 102 ? 2.082 -1.949 0.695 1.00 95.31 102 TRP A CA 1
ATOM 836 C C . TRP A 1 102 ? 3.242 -2.646 -0.025 1.00 95.31 102 TRP A C 1
ATOM 838 O O . TRP A 1 102 ? 3.698 -2.192 -1.077 1.00 95.31 102 TRP A O 1
ATOM 848 N N . LEU A 1 103 ? 3.712 -3.770 0.527 1.00 94.81 103 LEU A N 1
ATOM 849 C CA . LEU A 1 103 ? 4.844 -4.509 -0.034 1.00 94.81 103 LEU A CA 1
ATOM 850 C C . LEU A 1 103 ? 4.514 -5.103 -1.406 1.00 94.81 103 LEU A C 1
ATOM 852 O O . LEU A 1 103 ? 5.370 -5.103 -2.290 1.00 94.81 103 LEU A O 1
ATOM 856 N N . SER A 1 104 ? 3.279 -5.566 -1.595 1.00 93.81 104 SER A N 1
ATOM 857 C CA . SER A 1 104 ? 2.818 -6.117 -2.869 1.00 93.81 104 SER A CA 1
ATOM 858 C C . SER A 1 104 ? 2.814 -5.052 -3.961 1.00 93.81 104 SER A C 1
ATOM 860 O O . SER A 1 104 ? 3.347 -5.289 -5.042 1.00 93.81 104 SER A O 1
ATOM 862 N N . LEU A 1 105 ? 2.303 -3.851 -3.674 1.00 92.38 105 LEU A N 1
ATOM 863 C CA . LEU A 1 105 ? 2.269 -2.754 -4.643 1.00 92.38 105 LEU A CA 1
ATOM 864 C C . LEU A 1 105 ? 3.650 -2.147 -4.920 1.00 92.38 105 LEU A C 1
ATOM 866 O O . LEU A 1 105 ? 3.963 -1.825 -6.067 1.00 92.38 105 LEU A O 1
ATOM 870 N N . TYR A 1 106 ? 4.525 -2.081 -3.917 1.00 92.12 106 TYR A N 1
ATOM 871 C CA . TYR A 1 106 ? 5.934 -1.775 -4.160 1.00 92.12 106 TYR A CA 1
ATOM 872 C C . TYR A 1 106 ? 6.595 -2.814 -5.084 1.00 92.12 106 TYR A C 1
ATOM 874 O O . TYR A 1 106 ? 7.266 -2.456 -6.055 1.00 92.12 106 TYR A O 1
ATOM 882 N N . GLY A 1 107 ? 6.358 -4.103 -4.821 1.00 89.56 107 GLY A N 1
ATOM 883 C CA . GLY A 1 107 ? 6.833 -5.210 -5.648 1.00 89.56 107 GLY A CA 1
ATOM 884 C C . GLY A 1 107 ? 6.314 -5.139 -7.084 1.00 89.56 107 GLY A C 1
ATOM 885 O O . GLY A 1 107 ? 7.087 -5.342 -8.019 1.00 89.56 107 GLY A O 1
ATOM 886 N N . VAL A 1 108 ? 5.045 -4.775 -7.269 1.00 88.69 108 VAL A N 1
ATOM 887 C CA . VAL A 1 108 ? 4.441 -4.499 -8.581 1.00 88.69 108 VAL A CA 1
ATOM 888 C C . VAL A 1 108 ? 5.214 -3.404 -9.314 1.00 88.69 108 VAL A C 1
ATOM 890 O O . VAL A 1 108 ? 5.609 -3.600 -10.462 1.00 88.69 108 VAL A O 1
ATOM 893 N N . GLY A 1 109 ? 5.514 -2.290 -8.639 1.00 87.38 109 GLY A N 1
ATOM 894 C CA . GLY A 1 109 ? 6.337 -1.222 -9.203 1.00 87.38 109 GLY A CA 1
ATOM 895 C C . GLY A 1 109 ? 7.705 -1.722 -9.683 1.00 87.38 109 GLY A C 1
ATOM 896 O O . GLY A 1 109 ? 8.107 -1.431 -10.809 1.00 87.38 109 GLY A O 1
ATOM 897 N N . LEU A 1 110 ? 8.398 -2.523 -8.866 1.00 87.44 110 LEU A N 1
ATOM 898 C CA . LEU A 1 110 ? 9.702 -3.096 -9.227 1.00 87.44 110 LEU A CA 1
ATOM 899 C C . LEU A 1 110 ? 9.634 -3.984 -10.480 1.00 87.44 110 LEU A C 1
ATOM 901 O O . LEU A 1 110 ? 10.541 -3.930 -11.312 1.00 87.44 110 LEU A O 1
ATOM 905 N N . HIS A 1 111 ? 8.569 -4.775 -10.637 1.00 83.62 111 HIS A N 1
ATOM 906 C CA . HIS A 1 111 ? 8.398 -5.656 -11.799 1.00 83.62 111 HIS A CA 1
ATOM 907 C C . HIS A 1 111 ? 8.086 -4.868 -13.074 1.00 83.62 111 HIS A C 1
ATOM 909 O O . HIS A 1 111 ? 8.699 -5.138 -14.106 1.00 83.62 111 HIS A O 1
ATOM 915 N N . ILE A 1 112 ? 7.242 -3.831 -12.983 1.00 78.00 112 ILE A N 1
ATOM 916 C CA . ILE A 1 112 ? 6.960 -2.901 -14.093 1.00 78.00 112 ILE A CA 1
ATOM 917 C C . ILE A 1 112 ? 8.246 -2.197 -14.567 1.00 78.00 112 ILE A C 1
ATOM 919 O O . ILE A 1 112 ? 8.395 -1.896 -15.748 1.00 78.00 112 ILE A O 1
ATOM 923 N N . SER A 1 113 ? 9.195 -1.928 -13.664 1.00 72.31 113 SER A N 1
ATOM 924 C CA . SER A 1 113 ? 10.495 -1.335 -14.015 1.00 72.31 113 SER A CA 1
ATOM 925 C C . SER A 1 113 ? 11.393 -2.270 -14.834 1.00 72.31 113 SER A C 1
ATOM 927 O O . SER A 1 113 ? 12.261 -1.821 -15.595 1.00 72.31 113 SER A O 1
ATOM 929 N N . SER A 1 114 ? 11.230 -3.585 -14.666 1.00 64.44 114 SER A N 1
ATOM 930 C CA . SER A 1 114 ? 12.087 -4.564 -15.320 1.00 64.44 114 SER A CA 1
ATOM 931 C C . SER A 1 114 ? 11.727 -4.628 -16.809 1.00 64.44 114 SER A C 1
ATOM 933 O O . SER A 1 114 ? 10.631 -5.010 -17.191 1.00 64.44 114 SER A O 1
ATOM 935 N N . LYS A 1 115 ? 12.655 -4.208 -17.679 1.00 57.47 115 LYS A N 1
ATOM 936 C CA . LYS A 1 115 ? 12.471 -4.047 -19.140 1.00 57.47 115 LYS A CA 1
ATOM 937 C C . LYS A 1 115 ? 12.209 -5.351 -19.926 1.00 57.47 115 LYS A C 1
ATOM 939 O O . LYS A 1 115 ? 12.465 -5.399 -21.127 1.00 57.47 115 LYS A O 1
ATOM 944 N N . LYS A 1 116 ? 11.780 -6.427 -19.267 1.00 54.94 116 LYS A N 1
ATOM 945 C CA . LYS A 1 116 ? 11.348 -7.672 -19.902 1.00 54.94 116 LYS A CA 1
ATOM 946 C C . LYS A 1 116 ? 9.829 -7.725 -19.819 1.00 54.94 116 LYS A C 1
ATOM 948 O O . LYS A 1 116 ? 9.278 -8.272 -18.875 1.00 54.94 116 LYS A O 1
ATOM 953 N N . GLU A 1 117 ? 9.165 -7.133 -20.803 1.00 60.53 117 GLU A N 1
ATOM 954 C CA . GLU A 1 117 ? 7.720 -7.288 -20.978 1.00 60.53 117 GLU A CA 1
ATOM 955 C C . GLU A 1 117 ? 7.446 -8.672 -21.586 1.00 60.53 117 GLU A C 1
ATOM 957 O O . GLU A 1 117 ? 7.132 -8.808 -22.764 1.00 60.53 117 GLU A O 1
ATOM 962 N N . ASP A 1 118 ? 7.636 -9.724 -20.786 1.00 71.50 118 ASP A N 1
ATOM 963 C CA . ASP A 1 118 ? 6.923 -10.972 -21.032 1.00 71.50 118 ASP A CA 1
ATOM 964 C C . ASP A 1 118 ? 5.476 -10.745 -20.575 1.00 71.50 118 ASP A C 1
ATOM 966 O O . ASP A 1 118 ? 5.224 -10.347 -19.431 1.00 71.50 118 ASP A O 1
ATOM 970 N N . LEU A 1 119 ? 4.518 -10.961 -21.478 1.00 71.50 119 LEU A N 1
ATOM 971 C CA . LEU A 1 119 ? 3.091 -10.792 -21.206 1.00 71.50 119 LEU A CA 1
ATOM 972 C C . LEU A 1 119 ? 2.659 -11.591 -19.964 1.00 71.50 119 LEU A C 1
ATOM 974 O O . LEU A 1 119 ? 1.818 -11.125 -19.196 1.00 71.50 119 LEU A O 1
ATOM 978 N N . SER A 1 120 ? 3.263 -12.760 -19.732 1.00 78.19 120 SER A N 1
ATOM 979 C CA . SER A 1 120 ? 2.997 -13.592 -18.554 1.00 78.19 120 SER A CA 1
ATOM 980 C C . SER A 1 120 ? 3.384 -12.893 -17.243 1.00 78.19 120 SER A C 1
ATOM 982 O O . SER A 1 120 ? 2.602 -12.875 -16.289 1.00 78.19 120 SER A O 1
ATOM 984 N N . ASP A 1 121 ? 4.563 -12.270 -17.192 1.00 78.31 121 ASP A N 1
ATOM 985 C CA . ASP A 1 121 ? 5.051 -11.576 -15.995 1.00 78.31 121 ASP A CA 1
ATOM 986 C C . ASP A 1 121 ? 4.242 -10.307 -15.713 1.00 78.31 121 ASP A C 1
ATOM 988 O O . ASP A 1 121 ? 3.932 -9.996 -14.555 1.00 78.31 121 ASP A O 1
ATOM 992 N N . LEU A 1 122 ? 3.814 -9.613 -16.771 1.00 76.56 122 LEU A N 1
ATOM 993 C CA . LEU A 1 122 ? 2.894 -8.491 -16.651 1.00 76.56 122 LEU A CA 1
ATOM 994 C C . LEU A 1 122 ? 1.536 -8.943 -16.096 1.00 76.56 122 LEU A C 1
ATOM 996 O O . LEU A 1 122 ? 1.034 -8.329 -15.156 1.00 76.56 122 LEU A O 1
ATOM 1000 N N . MET A 1 123 ? 0.950 -10.022 -16.623 1.00 80.31 123 MET A N 1
ATOM 1001 C CA . MET A 1 123 ? -0.324 -10.545 -16.116 1.00 80.31 123 MET A CA 1
ATOM 1002 C C . MET A 1 123 ? -0.228 -10.931 -14.639 1.00 80.31 123 MET A C 1
ATOM 1004 O O . MET A 1 123 ? -1.096 -10.549 -13.855 1.00 80.31 123 MET A O 1
ATOM 1008 N N . ASN A 1 124 ? 0.852 -11.599 -14.229 1.00 84.31 124 ASN A N 1
ATOM 1009 C CA . ASN A 1 124 ? 1.095 -11.920 -12.821 1.00 84.31 124 ASN A CA 1
ATOM 1010 C C . ASN A 1 124 ? 1.176 -10.655 -11.956 1.00 84.31 124 ASN A C 1
ATOM 1012 O O . ASN A 1 124 ? 0.561 -10.581 -10.891 1.00 84.31 124 ASN A O 1
ATOM 1016 N N . THR A 1 125 ? 1.877 -9.631 -12.443 1.00 85.31 125 THR A N 1
ATOM 1017 C CA . THR A 1 125 ? 2.008 -8.335 -11.769 1.00 85.31 125 THR A CA 1
ATOM 1018 C C . THR A 1 125 ? 0.648 -7.648 -11.591 1.00 85.31 125 THR A C 1
ATOM 1020 O O . THR A 1 125 ? 0.330 -7.160 -10.505 1.00 85.31 125 THR A O 1
ATOM 1023 N N . LEU A 1 126 ? -0.198 -7.664 -12.621 1.00 82.56 126 LEU A N 1
ATOM 1024 C CA . LEU A 1 126 ? -1.545 -7.089 -12.570 1.00 82.56 126 LEU A CA 1
ATOM 1025 C C . LEU A 1 126 ? -2.474 -7.866 -11.634 1.00 82.56 126 LEU A C 1
ATOM 1027 O O . LEU A 1 126 ? -3.249 -7.254 -10.900 1.00 82.56 126 LEU A O 1
ATOM 1031 N N . VAL A 1 127 ? -2.380 -9.198 -11.614 1.00 86.56 127 VAL A N 1
ATOM 1032 C CA . VAL A 1 127 ? -3.138 -10.044 -10.679 1.00 86.56 127 VAL A CA 1
ATOM 1033 C C . VAL A 1 127 ? -2.755 -9.728 -9.233 1.00 86.56 127 VAL A C 1
ATOM 1035 O O . VAL A 1 127 ? -3.642 -9.593 -8.392 1.00 86.56 127 VAL A O 1
ATOM 1038 N N . ILE A 1 128 ? -1.463 -9.543 -8.940 1.00 88.38 128 ILE A N 1
ATOM 1039 C CA . ILE A 1 128 ? -0.997 -9.141 -7.603 1.00 88.38 128 ILE A CA 1
ATOM 1040 C C . ILE A 1 128 ? -1.549 -7.761 -7.235 1.00 88.38 128 ILE A C 1
ATOM 1042 O O . ILE A 1 128 ? -2.070 -7.586 -6.130 1.00 88.38 128 ILE A O 1
ATOM 1046 N N . ALA A 1 129 ? -1.484 -6.793 -8.151 1.00 86.06 129 ALA A N 1
ATOM 1047 C CA . ALA A 1 129 ? -2.008 -5.451 -7.919 1.00 86.06 129 ALA A CA 1
ATOM 1048 C C . ALA A 1 129 ? -3.523 -5.467 -7.643 1.00 86.06 129 ALA A C 1
ATOM 1050 O O . ALA A 1 129 ? -3.972 -4.914 -6.638 1.00 86.06 129 ALA A O 1
ATOM 1051 N N . PHE A 1 130 ? -4.306 -6.163 -8.477 1.00 86.94 130 PHE A N 1
ATOM 1052 C CA . PHE A 1 130 ? -5.749 -6.304 -8.274 1.00 86.94 130 PHE A CA 1
ATOM 1053 C C . PHE A 1 130 ? -6.069 -7.036 -6.977 1.00 86.94 130 PHE A C 1
ATOM 1055 O O . PHE A 1 130 ? -6.907 -6.564 -6.216 1.00 86.94 130 PHE A O 1
ATOM 1062 N N . GLY A 1 131 ? -5.398 -8.157 -6.702 1.00 88.56 131 GLY A N 1
ATOM 1063 C CA . GLY A 1 131 ? -5.592 -8.923 -5.473 1.00 88.56 131 GLY A CA 1
ATOM 1064 C C . GLY A 1 131 ? -5.316 -8.083 -4.228 1.00 88.56 131 GLY A C 1
ATOM 1065 O O . GLY A 1 131 ? -6.074 -8.147 -3.265 1.00 88.56 131 GLY A O 1
ATOM 1066 N N . SER A 1 132 ? -4.291 -7.229 -4.279 1.00 90.38 132 SER A N 1
ATOM 1067 C CA . SER A 1 132 ? -3.938 -6.317 -3.188 1.00 90.38 132 SER A CA 1
ATOM 1068 C C . SER A 1 132 ? -5.036 -5.287 -2.923 1.00 90.38 132 SER A C 1
ATOM 1070 O O . SER A 1 132 ? -5.476 -5.116 -1.785 1.00 90.38 132 SER A O 1
ATOM 1072 N N . ILE A 1 133 ? -5.527 -4.637 -3.980 1.00 86.81 133 ILE A N 1
ATOM 1073 C CA . ILE A 1 133 ? -6.562 -3.607 -3.854 1.00 86.81 133 ILE A CA 1
ATOM 1074 C C . ILE A 1 133 ? -7.920 -4.229 -3.496 1.00 86.81 133 ILE A C 1
ATOM 1076 O O . ILE A 1 133 ? -8.657 -3.679 -2.678 1.00 86.81 133 ILE A O 1
ATOM 1080 N N . ALA A 1 134 ? -8.240 -5.399 -4.045 1.00 86.88 134 ALA A N 1
ATOM 1081 C CA . ALA A 1 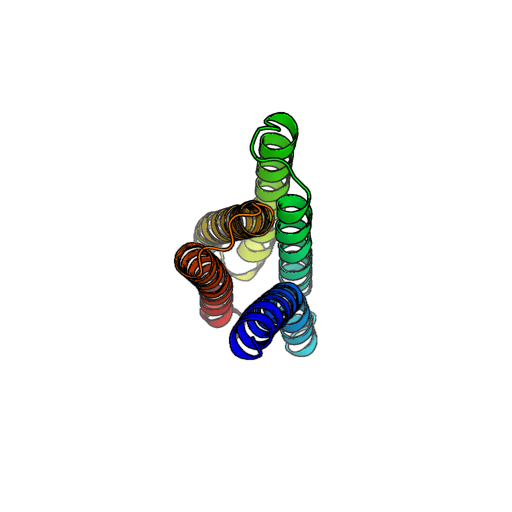134 ? -9.447 -6.140 -3.701 1.00 86.88 134 ALA A CA 1
ATOM 1082 C C . ALA A 1 134 ? -9.435 -6.588 -2.234 1.00 86.88 134 ALA A C 1
ATOM 1084 O O . ALA A 1 134 ? -10.448 -6.440 -1.557 1.00 86.88 134 ALA A O 1
ATOM 1085 N N . ALA A 1 135 ? -8.299 -7.073 -1.721 1.00 89.31 135 ALA A N 1
ATOM 1086 C CA . ALA A 1 135 ? -8.173 -7.504 -0.331 1.00 89.31 135 ALA A CA 1
ATOM 1087 C C . ALA A 1 135 ? -8.424 -6.357 0.656 1.00 89.31 135 ALA A C 1
ATOM 1089 O O . ALA A 1 135 ? -9.199 -6.524 1.598 1.00 89.31 135 ALA A O 1
ATOM 1090 N N . ILE A 1 136 ? -7.822 -5.184 0.429 1.00 88.75 136 ILE A N 1
ATOM 1091 C CA . ILE A 1 136 ? -8.048 -4.032 1.311 1.00 88.75 136 ILE A CA 1
ATOM 1092 C C . ILE A 1 136 ? -9.448 -3.443 1.156 1.00 88.75 136 ILE A C 1
ATOM 1094 O O . ILE A 1 136 ? -10.073 -3.088 2.152 1.00 88.75 136 ILE A O 1
ATOM 1098 N N . SER A 1 137 ? -9.976 -3.412 -0.070 1.00 84.56 137 SER A N 1
ATOM 1099 C CA . SER A 1 137 ? -11.342 -2.951 -0.330 1.00 84.56 137 SER A CA 1
ATOM 1100 C C . SER A 1 137 ? -12.360 -3.855 0.360 1.00 84.56 137 SER A C 1
ATOM 1102 O O . SER A 1 137 ? -13.256 -3.354 1.028 1.00 84.56 137 SER A O 1
ATOM 1104 N N . TRP A 1 138 ? -12.195 -5.178 0.262 1.00 85.75 138 TRP A N 1
ATOM 1105 C CA . TRP A 1 138 ? -13.020 -6.158 0.969 1.00 85.75 138 TRP A CA 1
ATOM 1106 C C . TRP A 1 138 ? -12.911 -6.002 2.483 1.00 85.75 138 TRP A C 1
ATOM 1108 O O . TRP A 1 138 ? -13.930 -5.973 3.172 1.00 85.75 138 TRP A O 1
ATOM 1118 N N . PHE A 1 139 ? -11.681 -5.871 2.994 1.00 87.00 139 PHE A N 1
ATOM 1119 C CA . PHE A 1 139 ? -11.445 -5.662 4.415 1.00 87.00 139 PHE A CA 1
ATOM 1120 C C . PHE A 1 139 ? -12.223 -4.446 4.910 1.00 87.00 139 PHE A C 1
ATOM 1122 O O . PHE A 1 139 ? -13.007 -4.576 5.838 1.00 87.00 139 PHE A O 1
ATOM 1129 N N . TRP A 1 140 ? -12.089 -3.296 4.253 1.00 84.62 140 TRP A N 1
ATOM 1130 C CA . TRP A 1 140 ? -12.827 -2.090 4.615 1.00 84.62 140 TRP A CA 1
ATOM 1131 C C . TRP A 1 140 ? -14.334 -2.205 4.423 1.00 84.62 140 TRP A C 1
ATOM 1133 O O . TRP A 1 140 ? -15.075 -1.677 5.250 1.00 84.62 140 TRP A O 1
ATOM 1143 N N . PHE A 1 141 ? -14.803 -2.910 3.393 1.00 82.19 141 PHE A N 1
ATOM 1144 C CA . PHE A 1 141 ? -16.234 -3.090 3.157 1.00 82.19 141 PHE A CA 1
ATOM 1145 C C . PHE A 1 141 ? -16.931 -3.762 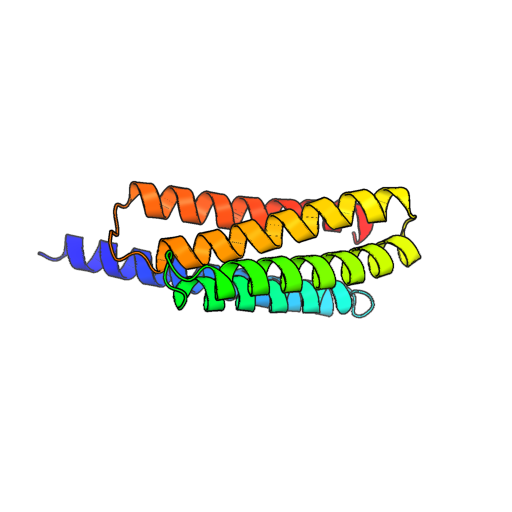4.341 1.00 82.19 141 PHE A C 1
ATOM 1147 O O . PHE A 1 141 ? -18.037 -3.376 4.682 1.00 82.19 141 PHE A O 1
ATOM 1154 N N . GLY A 1 142 ? -16.260 -4.689 5.030 1.00 80.38 142 GLY A N 1
ATOM 1155 C CA . GLY A 1 142 ? -16.804 -5.340 6.225 1.00 80.38 142 GLY A CA 1
ATOM 1156 C C . GLY A 1 142 ? -16.958 -4.441 7.463 1.00 80.38 142 GLY A C 1
ATOM 1157 O O . GLY A 1 142 ? -17.488 -4.911 8.468 1.00 80.38 142 GLY A O 1
ATOM 1158 N N . TYR A 1 143 ? -16.478 -3.191 7.428 1.00 77.56 143 TYR A N 1
ATOM 1159 C CA . TYR A 1 143 ? -16.466 -2.291 8.592 1.00 77.56 143 TYR A CA 1
ATOM 1160 C C . TYR A 1 143 ? -16.934 -0.858 8.306 1.00 77.56 143 TYR A C 1
ATOM 1162 O O . TYR A 1 143 ? -17.342 -0.151 9.229 1.00 77.56 143 TYR A O 1
ATOM 1170 N N . ILE A 1 144 ? -16.813 -0.391 7.063 1.00 71.12 144 ILE A N 1
ATOM 1171 C CA . ILE A 1 144 ? -17.166 0.974 6.650 1.00 71.12 144 ILE A CA 1
ATOM 1172 C C . ILE A 1 144 ? -18.587 1.045 6.068 1.00 71.12 144 ILE A C 1
ATOM 1174 O O . ILE A 1 144 ? -19.217 2.100 6.169 1.00 71.12 144 ILE A O 1
ATOM 1178 N N . PHE A 1 145 ? -19.072 -0.046 5.469 1.00 61.62 145 PHE A N 1
ATOM 1179 C CA . PHE A 1 145 ? -20.379 -0.161 4.816 1.00 61.62 145 PHE A CA 1
ATOM 1180 C C . PHE A 1 145 ? -21.264 -1.159 5.568 1.00 61.62 145 PHE A C 1
ATOM 1182 O O . PHE A 1 145 ? -22.497 -0.948 5.554 1.00 61.62 145 PHE A O 1
#

pLDDT: mean 83.79, std 11.02, range [48.06, 97.5]

Radius of gyration: 16.25 Å; chains: 1; bounding box: 40×26×57 Å

Sequence (145 aa):
MQIFDLENNFIHIITALFLLLPIVMATLIYAWNPDNIAFAFFMIFLEFAVIIGKFTRIDNKHVHILVALTGFFISVIEAVTFSSKYNLQNGIVSFFIYQWVWLSLYGVGLHISSKKEDLSDLMNTLVIAFGSIAAISWFWFGYIF

Secondary structure (DSSP, 8-state):
-HHHHHHHHHHHHHHHHHHHHHHHHHHHHHHH-GGGHHHHHHHHHHHHHHHHHHHS-TT-HHHHHHHHHHHHHHHHHHHHHHHHHS-HHHHHHHHHHHHHHHHHHHHHHHHHHSS---HHHHHHHHHHHHHHHHHHHHHHHHHH-

Foldseek 3Di:
DVVVVVVVVVLVVLVVVLLCVLQVVLVVQCVVPVLCNLVSVLSVVLSVLLQLLQPDAPPPPVSLVVQLVVQLVSLLVVLVVVCVQPHNVLSVVSSVLSSQLSVLSNPLSNQNNPPDPPVVSSVVSVCSSCVSVVSVVVSVVVPVD